Protein AF-A0AAU9Y2J4-F1 (afdb_monomer_lite)

pLDDT: mean 74.23, std 18.29, range [34.59, 94.56]

Structure (mmCIF, N/CA/C/O backbone):
data_AF-A0AAU9Y2J4-F1
#
_entry.id   AF-A0AAU9Y2J4-F1
#
loop_
_atom_site.group_PDB
_atom_site.id
_atom_site.type_symbol
_atom_site.label_atom_id
_atom_site.label_alt_id
_atom_site.label_comp_id
_atom_site.label_asym_id
_atom_site.label_entity_id
_atom_site.label_seq_id
_atom_site.pdbx_PDB_ins_code
_atom_site.Cartn_x
_atom_site.Cartn_y
_atom_site.Cartn_z
_atom_site.occupancy
_atom_site.B_iso_or_equiv
_atom_site.auth_seq_id
_atom_site.auth_comp_id
_atom_site.auth_asym_id
_atom_site.auth_atom_id
_atom_site.pdbx_PDB_model_num
ATOM 1 N N . ILE A 1 1 ? -52.813 3.107 -0.212 1.00 56.34 1 ILE A N 1
ATOM 2 C CA . ILE A 1 1 ? -51.794 2.186 -0.785 1.00 56.34 1 ILE A CA 1
ATOM 3 C C . ILE A 1 1 ? -51.868 2.108 -2.322 1.00 56.34 1 ILE A C 1
ATOM 5 O O . ILE A 1 1 ? -50.817 2.088 -2.946 1.00 56.34 1 ILE A O 1
ATOM 9 N N . LEU A 1 2 ? -53.047 2.190 -2.967 1.00 51.72 2 LEU A N 1
ATOM 10 C CA . LEU A 1 2 ? -53.152 2.151 -4.444 1.00 51.72 2 LEU A CA 1
ATOM 11 C C . LEU A 1 2 ? -52.571 3.362 -5.215 1.00 51.72 2 LEU A C 1
ATOM 13 O O . LEU A 1 2 ? -52.210 3.214 -6.377 1.00 51.72 2 LEU A O 1
ATOM 17 N N . PHE A 1 3 ? -52.444 4.545 -4.605 1.00 46.66 3 PHE A N 1
ATOM 18 C CA . PHE A 1 3 ? -51.977 5.749 -5.318 1.00 46.66 3 PHE A CA 1
ATOM 19 C C . PHE A 1 3 ? -50.454 5.810 -5.543 1.00 46.66 3 PHE A C 1
ATOM 21 O O . PHE A 1 3 ? -49.998 6.422 -6.505 1.00 46.66 3 PHE A O 1
ATOM 28 N N . ILE A 1 4 ? -49.655 5.144 -4.703 1.00 52.12 4 ILE A N 1
ATOM 29 C CA . ILE A 1 4 ? -48.182 5.233 -4.754 1.00 52.12 4 ILE A CA 1
ATOM 30 C C . ILE A 1 4 ? -47.614 4.377 -5.900 1.00 52.12 4 ILE A C 1
ATOM 32 O O . ILE A 1 4 ? -46.678 4.788 -6.585 1.00 52.12 4 ILE A O 1
ATOM 36 N N . LEU A 1 5 ? -48.236 3.227 -6.186 1.00 53.03 5 LEU A N 1
ATOM 37 C CA . LEU A 1 5 ? -47.849 2.357 -7.304 1.00 53.03 5 LEU A CA 1
ATOM 38 C C . LEU A 1 5 ? -48.065 3.014 -8.679 1.00 53.03 5 LEU A C 1
ATOM 40 O O . LEU A 1 5 ? -47.290 2.768 -9.604 1.00 53.03 5 LEU A O 1
ATOM 44 N N . GLY A 1 6 ? -49.073 3.883 -8.815 1.00 60.16 6 GLY A N 1
ATOM 45 C CA . GLY A 1 6 ? -49.344 4.606 -10.062 1.00 60.16 6 GLY A CA 1
ATOM 46 C C . GLY A 1 6 ? -48.245 5.609 -10.422 1.00 60.16 6 GLY A C 1
ATOM 47 O O . GLY A 1 6 ? -47.813 5.668 -11.574 1.00 60.16 6 GLY A O 1
ATOM 48 N N . ALA A 1 7 ? -47.735 6.345 -9.430 1.00 60.62 7 ALA A N 1
ATOM 49 C CA . ALA A 1 7 ? -46.689 7.349 -9.630 1.00 60.62 7 ALA A CA 1
ATOM 50 C C . ALA A 1 7 ? -45.346 6.722 -10.043 1.00 60.62 7 ALA A C 1
ATOM 52 O O . ALA A 1 7 ? -44.677 7.222 -10.948 1.00 60.62 7 ALA A O 1
ATOM 53 N N . ILE A 1 8 ? -44.990 5.582 -9.441 1.00 64.38 8 ILE A N 1
ATOM 54 C CA . ILE A 1 8 ? -43.766 4.839 -9.774 1.00 64.38 8 ILE A CA 1
ATOM 55 C C . ILE A 1 8 ? -43.856 4.275 -11.196 1.00 64.38 8 ILE A C 1
ATOM 57 O O . ILE A 1 8 ? -42.925 4.427 -11.988 1.00 64.38 8 ILE A O 1
ATOM 61 N N . ARG A 1 9 ? -45.007 3.698 -11.565 1.00 67.69 9 ARG A N 1
ATOM 62 C CA . ARG A 1 9 ? -45.232 3.179 -12.920 1.00 67.69 9 ARG A CA 1
ATOM 63 C C . ARG A 1 9 ? -45.161 4.286 -13.976 1.00 67.69 9 ARG A C 1
ATOM 65 O O . ARG A 1 9 ? -44.554 4.085 -15.025 1.00 67.69 9 ARG A O 1
ATOM 72 N N . HIS A 1 10 ? -45.722 5.461 -13.692 1.00 66.81 10 HIS A N 1
ATOM 73 C CA . HIS A 1 10 ? -45.654 6.606 -14.600 1.00 66.81 10 HIS A CA 1
ATOM 74 C C . HIS A 1 10 ? -44.219 7.141 -14.759 1.00 66.81 10 HIS A C 1
ATOM 76 O O . HIS A 1 10 ? -43.806 7.489 -15.864 1.00 66.81 10 HIS A O 1
ATOM 82 N N . HIS A 1 11 ? -43.428 7.157 -13.682 1.00 68.94 11 HIS A N 1
ATOM 83 C CA . HIS A 1 11 ? -42.031 7.590 -13.729 1.00 68.94 11 HIS A CA 1
ATOM 84 C C . HIS A 1 11 ? -41.149 6.642 -14.560 1.00 68.94 11 HIS A C 1
ATOM 86 O O . HIS A 1 11 ? -40.388 7.100 -15.411 1.00 68.94 11 HIS A O 1
ATOM 92 N N . ILE A 1 12 ? -41.311 5.325 -14.387 1.00 67.69 12 ILE A N 1
ATOM 93 C CA . ILE A 1 12 ? -40.550 4.310 -15.135 1.00 67.69 12 ILE A CA 1
ATOM 94 C C . ILE A 1 12 ? -40.881 4.360 -16.633 1.00 67.69 12 ILE A C 1
ATOM 96 O O . ILE A 1 12 ? -39.977 4.323 -17.468 1.00 67.69 12 ILE A O 1
ATOM 100 N N . LEU A 1 13 ? -42.163 4.498 -16.989 1.00 68.75 13 LEU A N 1
ATOM 101 C CA . LEU A 1 13 ? -42.580 4.589 -18.392 1.00 68.75 13 LEU A CA 1
ATOM 102 C C . LEU A 1 13 ? -42.081 5.875 -19.063 1.00 68.75 13 LEU A C 1
ATOM 104 O O . LEU A 1 13 ? -41.648 5.838 -20.215 1.00 68.75 13 LEU A O 1
ATOM 108 N N . ARG A 1 14 ? -42.078 7.002 -18.339 1.00 67.31 14 ARG A N 1
ATOM 109 C CA . ARG A 1 14 ? -41.535 8.270 -18.841 1.00 67.31 14 ARG A CA 1
ATOM 110 C C . ARG A 1 14 ? -40.027 8.180 -19.086 1.00 67.31 14 ARG A C 1
ATOM 112 O O . ARG A 1 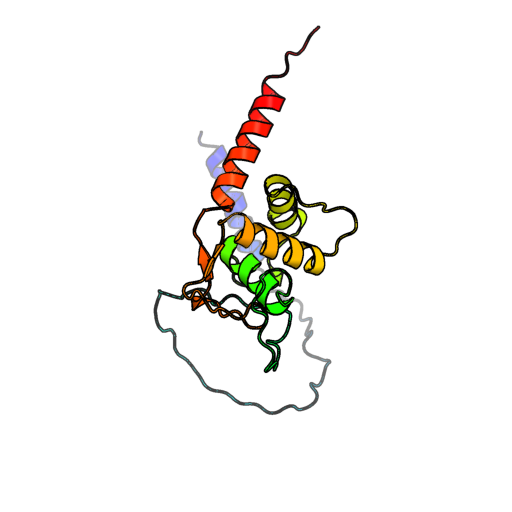14 ? -39.574 8.567 -20.156 1.00 67.31 14 ARG A O 1
ATOM 119 N N . TRP A 1 15 ? -39.277 7.588 -18.157 1.00 66.56 15 TRP A N 1
ATOM 120 C CA . TRP A 1 15 ? -37.830 7.401 -18.290 1.00 66.56 15 TRP A CA 1
ATOM 121 C C . TRP A 1 15 ? -37.452 6.467 -19.451 1.00 66.56 15 TRP A C 1
ATOM 123 O O . TRP A 1 15 ? -36.525 6.753 -20.211 1.00 66.56 15 TRP A O 1
ATOM 133 N N . ALA A 1 16 ? -38.200 5.375 -19.640 1.00 60.38 16 ALA A N 1
ATOM 134 C CA . ALA A 1 16 ? -37.979 4.450 -20.750 1.00 60.38 16 ALA A CA 1
ATOM 135 C C . ALA A 1 16 ? -38.270 5.093 -22.121 1.00 60.38 16 ALA A C 1
ATOM 137 O O . ALA A 1 16 ? -37.541 4.849 -23.081 1.00 60.38 16 ALA A O 1
ATOM 138 N N . SER A 1 17 ? -39.296 5.947 -22.212 1.00 61.81 17 SER A N 1
ATOM 139 C CA . SER A 1 17 ? -39.612 6.699 -23.436 1.00 61.81 17 SER A CA 1
ATOM 140 C C . SER A 1 17 ? -38.545 7.755 -23.757 1.00 61.81 17 SER A C 1
ATOM 142 O O . SER A 1 17 ? -38.152 7.921 -24.909 1.00 61.81 17 SER A O 1
ATOM 144 N N . GLU A 1 18 ? -38.004 8.417 -22.733 1.00 58.94 18 GLU A N 1
ATOM 145 C CA . GLU A 1 18 ? -36.983 9.460 -22.878 1.00 58.94 18 GLU A CA 1
ATOM 146 C C . GLU A 1 18 ? -35.625 8.895 -23.325 1.00 58.94 18 GLU A C 1
ATOM 148 O O . GLU A 1 18 ? -34.948 9.501 -24.153 1.00 58.94 18 GLU A O 1
ATOM 153 N N . ARG A 1 19 ? -35.268 7.681 -22.876 1.00 59.41 19 ARG A N 1
ATOM 154 C CA . ARG A 1 19 ? -34.082 6.955 -23.367 1.00 59.41 19 ARG A CA 1
ATOM 155 C C . ARG A 1 19 ? -34.236 6.368 -24.767 1.00 59.41 19 ARG A C 1
ATOM 157 O O . ARG A 1 19 ? -33.245 6.267 -25.481 1.00 59.41 19 ARG A O 1
ATOM 164 N N . ASN A 1 20 ? -35.451 5.990 -25.160 1.00 55.41 20 ASN A N 1
ATOM 165 C CA . ASN A 1 20 ? -35.728 5.442 -26.490 1.00 55.41 20 ASN A CA 1
ATOM 166 C C . ASN A 1 20 ? -36.125 6.512 -27.514 1.00 55.41 20 ASN A C 1
ATOM 168 O O . ASN A 1 20 ? -36.465 6.178 -28.654 1.00 55.41 20 ASN A O 1
ATOM 172 N N . ARG A 1 21 ? -36.053 7.800 -27.150 1.00 48.84 21 ARG A N 1
ATOM 173 C CA . ARG A 1 21 ? -36.219 8.898 -28.096 1.00 48.84 21 ARG A CA 1
ATOM 174 C C . ARG A 1 21 ? -35.029 8.900 -29.052 1.00 48.84 21 ARG A C 1
ATOM 176 O O . ARG A 1 21 ? -33.996 9.505 -28.779 1.00 48.84 21 ARG A O 1
ATOM 183 N N . LYS A 1 22 ? -35.191 8.217 -30.189 1.00 51.94 22 LYS A N 1
ATOM 184 C CA . LYS A 1 22 ? -34.332 8.387 -31.363 1.00 51.94 22 LYS A CA 1
ATOM 185 C C . LYS A 1 22 ? -34.193 9.886 -31.612 1.00 51.94 22 LYS A C 1
ATOM 187 O O . LYS A 1 22 ? -35.196 10.581 -31.783 1.00 51.94 22 LYS A O 1
ATOM 192 N N . ILE A 1 23 ? -32.960 10.378 -31.576 1.00 48.59 23 ILE A N 1
ATOM 193 C CA . ILE A 1 23 ? -32.616 11.744 -31.958 1.00 48.59 23 ILE A CA 1
ATOM 194 C C . ILE A 1 23 ? -32.875 11.819 -33.466 1.00 48.59 23 ILE A C 1
ATOM 196 O O . ILE A 1 23 ? -32.042 11.458 -34.284 1.00 48.59 23 ILE A O 1
ATOM 200 N N . SER A 1 24 ? -34.107 12.189 -33.811 1.00 46.69 24 SER A N 1
ATOM 201 C CA . SER A 1 24 ? -34.575 12.515 -35.159 1.00 46.69 24 SER A CA 1
ATOM 202 C C . SER A 1 24 ? -34.199 13.958 -35.510 1.00 46.69 24 SER A C 1
ATOM 204 O O . SER A 1 24 ? -34.995 14.697 -36.083 1.00 46.69 24 SER A O 1
ATOM 206 N N . ASP A 1 25 ? -33.003 14.376 -35.120 1.00 49.25 25 ASP A N 1
ATOM 207 C CA . ASP A 1 25 ? -32.414 15.602 -35.620 1.00 49.25 25 ASP A CA 1
ATOM 208 C C . ASP A 1 25 ? -31.040 15.219 -36.142 1.00 49.25 25 ASP A C 1
ATOM 210 O O . ASP A 1 25 ? -30.198 14.728 -35.389 1.00 49.25 25 ASP A O 1
ATOM 214 N N . GLY A 1 26 ? -30.892 15.289 -37.461 1.00 49.16 26 GLY A N 1
ATOM 215 C CA . GLY A 1 26 ? -29.775 14.753 -38.228 1.00 49.16 26 GLY A CA 1
ATOM 216 C C . GLY A 1 26 ? -28.487 15.539 -38.015 1.00 49.16 26 GLY A C 1
ATOM 217 O O . GLY A 1 26 ? -27.927 16.071 -38.969 1.00 49.16 26 GLY A O 1
ATOM 218 N N . TYR A 1 27 ? -28.007 15.602 -36.776 1.00 35.72 27 TYR A N 1
ATOM 219 C CA . TYR A 1 27 ? -26.696 16.136 -36.449 1.00 35.72 27 TYR A CA 1
ATOM 220 C C . TYR A 1 27 ? -25.658 15.019 -36.560 1.00 35.72 27 TYR A C 1
ATOM 222 O O . TYR A 1 27 ? -25.312 14.327 -35.603 1.00 35.72 27 TYR A O 1
ATOM 230 N N . ASP A 1 28 ? -25.205 14.839 -37.795 1.00 47.12 28 ASP A N 1
ATOM 231 C CA . ASP A 1 28 ? -24.054 14.036 -38.178 1.00 47.12 28 ASP A CA 1
ATOM 232 C C . ASP A 1 28 ? -22.776 14.657 -37.582 1.00 47.12 28 ASP A C 1
ATOM 234 O O . ASP A 1 28 ? -22.179 15.577 -38.142 1.00 47.12 28 ASP A O 1
ATOM 238 N N . PHE A 1 29 ? -22.379 14.192 -36.396 1.00 41.06 29 PHE A N 1
ATOM 239 C CA . PHE A 1 29 ? -21.106 14.564 -35.768 1.00 41.06 29 PHE A CA 1
ATOM 240 C C . PHE A 1 29 ? -19.940 13.663 -36.225 1.00 41.06 29 PHE A C 1
ATOM 242 O O . PHE A 1 29 ? -18.862 13.714 -35.633 1.00 41.06 29 PHE A O 1
ATOM 249 N N . GLU A 1 30 ? -20.103 12.875 -37.298 1.00 41.78 30 GLU A N 1
ATOM 250 C CA . GLU A 1 30 ? -19.044 12.043 -37.891 1.00 41.78 30 GLU A CA 1
ATOM 251 C C . GLU A 1 30 ? -18.315 12.721 -39.067 1.00 41.78 30 GLU A C 1
ATOM 253 O O . GLU A 1 30 ? -17.907 12.088 -40.040 1.00 41.78 30 GLU A O 1
ATOM 258 N N . LYS A 1 31 ? -18.051 14.028 -38.981 1.00 50.00 31 LYS A N 1
ATOM 259 C CA . LYS A 1 31 ? -17.126 14.699 -39.911 1.00 50.00 31 LYS A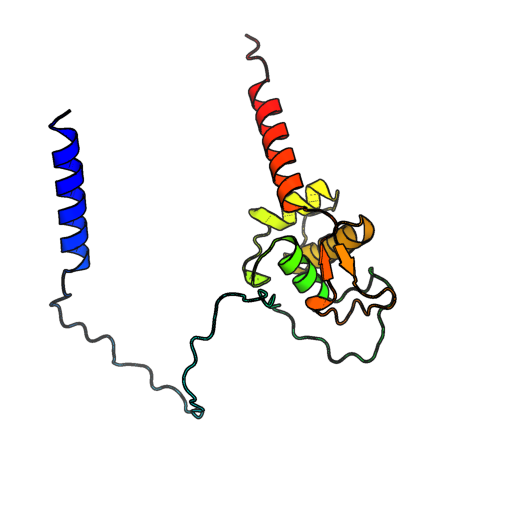 CA 1
ATOM 260 C C . LYS A 1 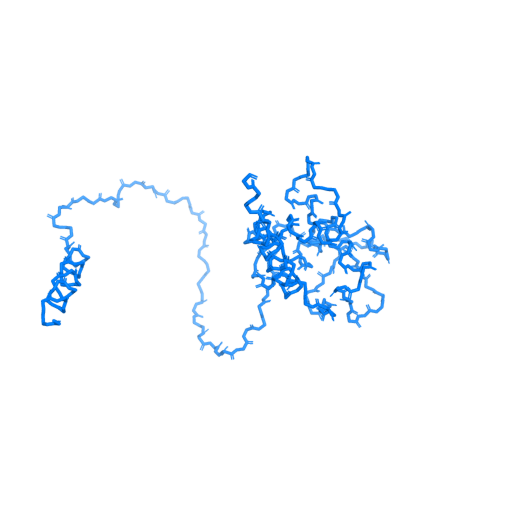31 ? -16.270 15.744 -39.216 1.00 50.00 31 LYS A C 1
ATOM 262 O O . LYS A 1 31 ? -16.488 16.937 -39.364 1.00 50.00 31 LYS A O 1
ATOM 267 N N . THR A 1 32 ? -15.252 15.291 -38.488 1.00 47.88 32 THR A N 1
ATOM 268 C CA . THR A 1 32 ? -13.854 15.754 -38.636 1.00 47.88 32 THR A CA 1
ATOM 269 C C . THR A 1 32 ? -12.980 15.185 -37.524 1.00 47.88 32 THR A C 1
ATOM 271 O O . THR A 1 32 ? -12.955 15.695 -36.409 1.00 47.88 32 THR A O 1
ATOM 274 N N . ARG A 1 33 ? -12.199 14.157 -37.865 1.00 41.16 33 ARG A N 1
ATOM 275 C CA . ARG A 1 33 ? -10.765 14.040 -37.548 1.00 41.16 33 ARG A CA 1
ATOM 276 C C . ARG A 1 33 ? -10.251 12.752 -38.180 1.00 41.16 33 ARG A C 1
ATOM 278 O O . ARG A 1 33 ? -10.401 11.663 -37.644 1.00 41.16 33 ARG A O 1
ATOM 285 N N . THR A 1 34 ? -9.654 12.906 -39.355 1.00 46.31 34 THR A N 1
ATOM 286 C CA . THR A 1 34 ? -8.713 11.953 -39.948 1.00 46.31 34 THR A CA 1
ATOM 287 C C . THR A 1 34 ? -7.748 11.423 -38.880 1.00 46.31 34 THR A C 1
ATOM 289 O O . THR A 1 34 ? -6.989 12.224 -38.326 1.00 46.31 34 THR A O 1
ATOM 292 N N . PRO A 1 35 ? -7.729 10.114 -38.580 1.00 41.81 35 PRO A N 1
ATOM 293 C CA . PRO A 1 35 ? -6.683 9.537 -37.755 1.00 41.81 35 PRO A CA 1
ATOM 294 C C . PRO A 1 35 ? -5.395 9.419 -38.579 1.00 41.81 35 PRO A C 1
ATOM 296 O O . PRO A 1 35 ? -5.394 8.904 -39.700 1.00 41.81 35 PRO A O 1
ATOM 299 N N . ALA A 1 36 ? -4.281 9.888 -38.017 1.00 45.09 36 ALA A N 1
ATOM 300 C CA . ALA A 1 36 ? -2.960 9.540 -38.517 1.00 45.09 36 ALA A CA 1
ATOM 301 C C . ALA A 1 36 ? -2.780 8.014 -38.428 1.00 45.09 36 ALA A C 1
ATOM 303 O O . ALA A 1 36 ? -3.066 7.396 -37.403 1.00 45.09 36 ALA A O 1
ATOM 304 N N . LYS A 1 37 ? -2.325 7.415 -39.532 1.00 51.78 37 LYS A N 1
ATOM 305 C CA . LYS A 1 37 ? -2.031 5.985 -39.680 1.00 51.78 37 LYS A CA 1
ATOM 306 C C . LYS A 1 37 ? -1.161 5.467 -38.524 1.00 51.78 37 LYS A C 1
ATOM 308 O O . LYS A 1 37 ? 0.000 5.850 -38.419 1.00 51.78 37 LYS A O 1
ATOM 313 N N . ARG A 1 38 ? -1.652 4.482 -37.768 1.00 43.22 38 ARG A N 1
ATOM 314 C CA . ARG A 1 38 ? -0.798 3.428 -37.201 1.00 43.22 38 ARG A CA 1
ATOM 315 C C . ARG A 1 38 ? -1.526 2.091 -37.301 1.00 43.22 38 ARG A C 1
ATOM 317 O O . ARG A 1 38 ? -2.733 2.018 -37.097 1.00 43.22 38 ARG A O 1
ATOM 324 N N . ALA A 1 39 ? -0.791 1.092 -37.770 1.00 38.31 39 ALA A N 1
ATOM 325 C CA . ALA A 1 39 ? -1.301 -0.162 -38.297 1.00 38.31 39 ALA A CA 1
ATOM 326 C C . ALA A 1 39 ? -2.139 -0.973 -37.296 1.00 38.31 39 ALA A C 1
ATOM 328 O O . ALA A 1 39 ? -1.866 -1.000 -36.098 1.00 38.31 39 ALA A O 1
ATOM 329 N N . LYS A 1 40 ? -3.134 -1.665 -37.859 1.00 44.66 40 LYS A N 1
ATOM 330 C CA . LYS A 1 40 ? -3.908 -2.740 -37.240 1.00 44.66 40 LYS A CA 1
ATOM 331 C C . LYS A 1 40 ? -2.999 -3.925 -36.904 1.00 44.66 40 LYS A C 1
ATOM 333 O O . LYS A 1 40 ? -2.272 -4.391 -37.776 1.00 44.66 40 LYS A O 1
ATOM 338 N N . ALA A 1 41 ? -3.187 -4.496 -35.722 1.00 34.59 41 ALA A N 1
ATOM 339 C CA . ALA A 1 41 ? -3.209 -5.943 -35.560 1.00 34.59 41 ALA A CA 1
ATOM 340 C C . ALA A 1 41 ? -4.525 -6.286 -34.851 1.00 34.59 41 ALA A C 1
ATOM 342 O O . ALA A 1 41 ? -4.869 -5.689 -33.834 1.00 34.59 41 ALA A O 1
ATOM 343 N N . SER A 1 42 ? -5.299 -7.166 -35.473 1.00 46.06 42 SER A N 1
ATOM 344 C CA . SER A 1 42 ? -6.570 -7.694 -34.990 1.00 46.06 42 SER A CA 1
ATOM 345 C C . SER A 1 42 ? -6.365 -9.175 -34.712 1.00 46.06 42 SER A C 1
ATOM 347 O O . SER A 1 42 ? -5.787 -9.864 -35.546 1.00 46.06 42 SER A O 1
ATOM 349 N N . SER A 1 43 ? -6.846 -9.638 -33.564 1.00 37.38 43 SER A N 1
ATOM 350 C CA . SER A 1 43 ? -7.333 -11.001 -33.330 1.00 37.38 43 SER A CA 1
ATOM 351 C C . SER A 1 43 ? -8.117 -10.924 -32.017 1.00 37.38 43 SER A C 1
ATOM 353 O O . SER A 1 43 ? -7.557 -10.524 -31.005 1.00 37.38 43 SER A O 1
ATOM 355 N N . SER A 1 44 ? -9.448 -10.864 -32.066 1.00 46.66 44 SER A N 1
ATOM 356 C CA . SER A 1 44 ? -10.375 -12.004 -32.141 1.00 46.66 44 SER A CA 1
ATOM 357 C C . SER A 1 44 ? -10.392 -12.805 -30.843 1.00 46.66 44 SER A C 1
ATOM 359 O O . SER A 1 44 ? -9.406 -13.457 -30.536 1.00 46.66 44 SER A O 1
ATOM 361 N N . SER A 1 45 ? -11.534 -12.676 -30.153 1.00 51.06 45 SER A N 1
ATOM 362 C CA . SER A 1 45 ? -12.222 -13.642 -29.280 1.00 51.06 45 SER A CA 1
ATOM 363 C C . SER A 1 45 ? -11.369 -14.580 -28.427 1.00 51.06 45 SER A C 1
ATOM 365 O O . SER A 1 45 ? -10.673 -15.418 -28.974 1.00 51.06 45 SER A O 1
ATOM 367 N N . ASP A 1 46 ? -11.556 -14.529 -27.107 1.00 38.50 46 ASP A N 1
ATOM 368 C CA . ASP A 1 46 ? -12.283 -15.606 -26.427 1.00 38.50 46 ASP A CA 1
ATOM 369 C C . ASP A 1 46 ? -12.794 -15.137 -25.056 1.00 38.50 46 ASP A C 1
ATOM 371 O O . ASP A 1 46 ? -12.091 -14.521 -24.255 1.00 38.50 46 ASP A O 1
ATOM 375 N N . LEU A 1 47 ? -14.091 -15.364 -24.850 1.00 52.62 47 LEU A N 1
ATOM 376 C CA . LEU A 1 47 ? -14.757 -15.324 -23.557 1.00 52.62 47 LEU A CA 1
ATOM 377 C C . LEU A 1 47 ? -14.412 -16.642 -22.864 1.00 52.62 47 LEU A C 1
ATOM 379 O O . LEU A 1 47 ? -15.120 -17.626 -23.044 1.00 52.62 47 LEU A O 1
ATOM 383 N N . GLU A 1 48 ? -13.337 -16.648 -22.086 1.00 42.56 48 GLU A N 1
ATOM 384 C CA . GLU A 1 48 ? -12.981 -17.765 -21.212 1.00 42.56 48 GLU A CA 1
ATOM 385 C C . GLU A 1 48 ? -13.048 -17.282 -19.758 1.00 42.56 48 GLU A C 1
ATOM 387 O O . GLU A 1 48 ? -12.236 -16.491 -19.281 1.00 42.56 48 GLU A O 1
ATOM 392 N N . ASP A 1 49 ? -14.137 -17.714 -19.134 1.00 36.78 49 ASP A N 1
ATOM 393 C CA . ASP A 1 49 ? -14.220 -18.292 -17.798 1.00 36.78 49 ASP A CA 1
ATOM 394 C C . ASP A 1 49 ? -13.820 -17.480 -16.546 1.00 36.78 49 ASP A C 1
ATOM 396 O O . ASP A 1 49 ? -12.785 -16.829 -16.396 1.00 36.78 49 ASP A O 1
ATOM 400 N N . MET A 1 50 ? -14.735 -17.554 -15.585 1.00 47.94 50 MET A N 1
ATOM 401 C CA . MET A 1 50 ? -14.759 -16.841 -14.324 1.00 47.94 50 MET A CA 1
ATOM 402 C C . MET A 1 50 ? -13.839 -17.495 -13.290 1.00 47.94 50 MET A C 1
ATOM 404 O O . MET A 1 50 ? -14.280 -18.269 -12.450 1.00 47.94 50 MET A O 1
ATOM 408 N N . SER A 1 51 ? -12.574 -17.082 -13.279 1.00 51.66 51 SER A N 1
ATOM 409 C CA . SER A 1 51 ? -11.748 -16.999 -12.064 1.00 51.66 51 SER A CA 1
ATOM 410 C C . SER A 1 51 ? -10.556 -16.072 -12.317 1.00 51.66 51 SER A C 1
ATOM 412 O O . SER A 1 51 ? -9.398 -16.477 -12.245 1.00 51.66 51 SER A O 1
ATOM 414 N N . GLN A 1 52 ? -10.820 -14.813 -12.672 1.00 44.09 52 GLN A N 1
ATOM 415 C CA . GLN A 1 52 ? -9.746 -13.845 -12.889 1.00 44.09 52 GLN A CA 1
ATOM 416 C C . GLN A 1 52 ? -9.127 -13.456 -11.546 1.00 44.09 52 GLN A C 1
ATOM 418 O O . GLN A 1 52 ? -9.660 -12.627 -10.806 1.00 44.09 52 GLN A O 1
ATOM 423 N N . SER A 1 53 ? -7.968 -14.050 -11.259 1.00 47.25 53 SER A N 1
ATOM 424 C CA . SER A 1 53 ? -6.912 -13.390 -10.502 1.00 47.25 53 SER A CA 1
ATOM 425 C C . SER A 1 53 ? -6.794 -11.961 -11.039 1.00 47.25 53 SER A C 1
ATOM 427 O O . SER A 1 53 ? -6.378 -11.734 -12.173 1.00 47.25 53 SER A O 1
ATOM 429 N N . MET A 1 54 ? -7.287 -10.975 -10.285 1.00 57.75 54 MET A N 1
ATOM 430 C CA . MET A 1 54 ? -7.228 -9.582 -10.725 1.00 57.75 54 MET A CA 1
ATOM 431 C C . MET A 1 54 ? -5.763 -9.194 -10.864 1.00 57.75 54 MET A C 1
ATOM 433 O O . MET A 1 54 ? -5.108 -9.037 -9.843 1.00 57.75 54 MET A O 1
ATOM 437 N N . ILE A 1 55 ? -5.261 -9.019 -12.086 1.00 67.06 55 ILE A N 1
ATOM 438 C CA . ILE A 1 55 ? -3.907 -8.506 -12.297 1.00 67.06 55 ILE A CA 1
ATOM 439 C C . ILE A 1 55 ? -3.918 -7.009 -11.964 1.00 67.06 55 ILE A C 1
ATOM 441 O O . ILE A 1 55 ? -4.611 -6.221 -12.609 1.00 67.06 55 ILE A O 1
ATOM 445 N N . ALA A 1 56 ? -3.188 -6.621 -10.924 1.00 72.12 56 ALA A N 1
ATOM 446 C CA . ALA A 1 56 ? -3.057 -5.257 -10.456 1.00 72.12 56 ALA A CA 1
ATOM 447 C C . ALA A 1 56 ? -2.126 -4.478 -11.393 1.00 72.12 56 ALA A C 1
ATOM 449 O O . ALA A 1 56 ? -0.953 -4.807 -11.554 1.00 72.12 56 ALA A O 1
ATOM 450 N N . VAL A 1 57 ? -2.654 -3.423 -12.012 1.00 78.62 57 VAL A N 1
ATOM 451 C CA . VAL A 1 57 ? -1.912 -2.602 -12.980 1.00 78.62 57 VAL A CA 1
ATOM 452 C C . VAL A 1 57 ? -1.385 -1.327 -12.321 1.00 78.62 57 VAL A C 1
ATOM 454 O O . VAL A 1 57 ? -2.124 -0.595 -11.649 1.00 78.62 57 VAL A O 1
ATOM 457 N N . THR A 1 58 ? -0.108 -1.032 -12.551 1.00 79.44 58 THR A N 1
ATOM 458 C CA . THR A 1 58 ? 0.595 0.162 -12.062 1.00 79.44 58 THR A CA 1
ATOM 459 C C . THR A 1 58 ? 0.690 1.248 -13.136 1.00 79.44 58 THR A C 1
ATOM 461 O O . THR A 1 58 ? 0.578 0.985 -14.332 1.00 79.44 58 THR A O 1
ATOM 464 N N . ASP A 1 59 ? 0.912 2.491 -12.709 1.00 74.75 59 ASP A N 1
ATOM 465 C CA . ASP A 1 59 ? 1.154 3.634 -13.602 1.00 74.75 59 ASP A CA 1
ATOM 466 C C . ASP A 1 59 ? 2.622 3.811 -13.970 1.00 74.75 59 ASP A C 1
ATOM 468 O O . ASP A 1 59 ? 2.952 4.426 -14.984 1.00 74.75 59 ASP A O 1
ATOM 472 N N . THR A 1 60 ? 3.505 3.291 -13.128 1.00 77.12 60 THR A N 1
ATOM 473 C CA . THR A 1 60 ? 4.941 3.257 -13.380 1.00 77.12 60 THR A CA 1
ATOM 474 C C . THR A 1 60 ? 5.273 1.983 -14.145 1.00 77.12 60 THR A C 1
ATOM 476 O O . THR A 1 60 ? 4.697 0.932 -13.864 1.00 77.12 60 THR A O 1
ATOM 479 N N . SER A 1 61 ? 6.175 2.076 -15.122 1.00 77.44 61 SER A N 1
ATOM 480 C CA . SER A 1 61 ? 6.731 0.901 -15.794 1.00 77.44 61 SER A CA 1
ATOM 481 C C . SER A 1 61 ? 7.521 0.053 -14.799 1.00 77.44 61 SER A C 1
ATOM 483 O O . SER A 1 61 ? 8.155 0.601 -13.893 1.00 77.44 61 SER A O 1
ATOM 485 N N . LYS A 1 62 ? 7.510 -1.273 -14.982 1.00 77.69 62 LYS A N 1
ATOM 486 C CA . LYS A 1 62 ? 8.428 -2.160 -14.258 1.00 77.69 62 LYS A CA 1
ATOM 487 C C . LYS A 1 62 ? 9.860 -1.662 -14.523 1.00 77.69 62 LYS A C 1
ATOM 489 O O . LYS A 1 62 ? 10.167 -1.374 -15.684 1.00 77.69 62 LYS A O 1
ATOM 494 N N . PRO A 1 63 ? 10.690 -1.444 -13.488 1.00 74.12 63 PRO A N 1
ATOM 495 C CA . PRO A 1 63 ? 12.076 -1.068 -13.723 1.00 74.12 63 PRO A CA 1
ATOM 496 C C . PRO A 1 63 ? 12.807 -2.205 -14.458 1.00 74.12 63 PRO A C 1
ATOM 498 O O . PRO A 1 63 ? 12.400 -3.357 -14.373 1.00 74.12 63 PRO A O 1
ATOM 501 N N . GLU A 1 64 ? 13.842 -1.862 -15.227 1.00 63.69 64 GLU A N 1
ATOM 502 C CA . GLU A 1 64 ? 14.728 -2.827 -15.905 1.00 63.69 64 GLU A CA 1
ATOM 503 C C . GLU A 1 64 ? 15.980 -3.114 -15.049 1.00 63.69 64 GLU A C 1
ATOM 505 O O . GLU A 1 64 ? 17.084 -3.262 -15.572 1.00 63.69 64 GLU A O 1
ATOM 510 N N . SER A 1 65 ? 15.860 -3.062 -13.719 1.00 58.34 65 SER A N 1
ATOM 511 C CA . SER A 1 65 ? 17.027 -2.906 -12.856 1.00 58.34 65 SER A CA 1
ATOM 512 C C . SER A 1 65 ? 17.591 -4.248 -12.405 1.00 58.34 65 SER A C 1
ATOM 514 O O . SER A 1 65 ? 16.951 -5.020 -11.703 1.00 58.34 65 SER A O 1
ATOM 516 N N . THR A 1 66 ? 18.866 -4.481 -12.711 1.00 55.59 66 THR A N 1
ATOM 517 C CA . THR A 1 66 ? 19.642 -5.612 -12.180 1.00 55.59 66 THR A CA 1
ATOM 518 C C . THR A 1 66 ? 20.092 -5.411 -10.728 1.00 55.59 66 THR A C 1
ATOM 520 O O . THR A 1 66 ? 20.770 -6.273 -10.175 1.00 55.59 66 THR A O 1
ATOM 523 N N . GLU A 1 67 ? 19.778 -4.269 -10.109 1.00 59.19 67 GLU A N 1
ATOM 524 C CA . GLU A 1 67 ? 20.122 -3.986 -8.716 1.00 59.19 67 GLU A CA 1
ATOM 525 C C . GLU A 1 67 ? 19.081 -4.579 -7.763 1.00 59.19 67 GLU A C 1
ATOM 527 O O . GLU A 1 67 ? 17.900 -4.215 -7.805 1.00 59.19 67 GLU A O 1
ATOM 532 N N . THR A 1 68 ? 19.524 -5.440 -6.852 1.00 61.25 68 THR A N 1
ATOM 533 C CA . THR A 1 68 ? 18.679 -5.969 -5.783 1.00 61.25 68 THR A CA 1
ATOM 534 C C . THR A 1 68 ? 18.473 -4.899 -4.711 1.00 61.25 68 THR A C 1
ATOM 536 O O . THR A 1 68 ? 19.425 -4.316 -4.193 1.00 61.25 68 THR A O 1
ATOM 539 N N . ALA A 1 69 ? 17.214 -4.569 -4.419 1.00 61.91 69 ALA A N 1
ATOM 540 C CA . ALA A 1 69 ? 16.855 -3.878 -3.188 1.00 61.91 69 ALA A CA 1
ATOM 541 C C . ALA A 1 69 ? 16.414 -4.928 -2.174 1.00 61.91 69 ALA A C 1
ATOM 543 O O . ALA A 1 69 ? 15.279 -5.409 -2.227 1.00 61.91 69 ALA A O 1
ATOM 544 N N . ASP A 1 70 ? 17.326 -5.268 -1.267 1.00 66.38 70 ASP A N 1
ATOM 545 C CA . ASP A 1 70 ? 17.087 -6.264 -0.218 1.00 66.38 70 ASP A CA 1
ATOM 546 C C . ASP A 1 70 ? 16.291 -5.667 0.958 1.00 66.38 70 ASP A C 1
ATOM 548 O O . ASP A 1 70 ? 15.752 -6.376 1.808 1.00 66.38 70 ASP A O 1
ATOM 552 N N . THR A 1 71 ? 16.189 -4.338 1.011 1.00 81.25 71 THR A N 1
ATOM 553 C CA . THR A 1 71 ? 15.506 -3.580 2.057 1.00 81.25 71 THR A CA 1
ATOM 554 C C . THR A 1 71 ? 14.164 -3.051 1.560 1.00 81.25 71 THR A C 1
ATOM 556 O O . THR A 1 71 ? 14.027 -2.493 0.472 1.00 81.25 71 THR A O 1
ATOM 559 N N . VAL A 1 72 ? 13.148 -3.157 2.417 1.00 85.44 72 VAL A N 1
ATOM 560 C CA . VAL A 1 72 ? 11.809 -2.603 2.154 1.00 85.44 72 VAL A CA 1
ATOM 561 C C . VAL A 1 72 ? 11.821 -1.079 1.977 1.00 85.44 72 VAL A C 1
ATOM 563 O O . VAL A 1 72 ? 10.939 -0.522 1.332 1.00 85.44 72 VAL A O 1
ATOM 566 N N . GLU A 1 73 ? 12.812 -0.395 2.551 1.00 88.88 73 GLU A N 1
ATOM 567 C CA . GLU A 1 73 ? 12.960 1.064 2.487 1.00 88.88 73 GLU A CA 1
ATOM 568 C C . GLU A 1 73 ? 13.280 1.553 1.068 1.00 88.88 73 GLU A C 1
ATOM 570 O O . GLU A 1 73 ? 12.867 2.651 0.698 1.00 88.88 73 GLU A O 1
ATOM 575 N N . ASP A 1 74 ? 13.910 0.701 0.255 1.00 87.62 74 ASP A N 1
ATOM 576 C CA . ASP A 1 74 ? 14.293 0.983 -1.131 1.00 87.62 74 ASP A CA 1
ATOM 577 C C . ASP A 1 74 ? 13.244 0.489 -2.149 1.00 87.62 74 ASP A C 1
ATOM 579 O O . ASP A 1 74 ? 13.540 0.277 -3.331 1.00 87.62 74 ASP A O 1
ATOM 583 N N . ILE A 1 75 ? 11.993 0.303 -1.706 1.00 90.19 75 ILE A N 1
ATOM 584 C CA . ILE A 1 75 ? 10.881 -0.104 -2.569 1.00 90.19 75 ILE A CA 1
ATOM 585 C C . ILE A 1 75 ? 10.687 0.886 -3.725 1.00 90.19 75 ILE A C 1
ATOM 587 O O . ILE A 1 75 ? 10.610 2.104 -3.544 1.00 90.19 75 ILE A O 1
ATOM 591 N N . SER A 1 76 ? 10.564 0.362 -4.946 1.00 90.94 76 SER A N 1
ATOM 592 C CA . SER A 1 76 ? 10.316 1.214 -6.109 1.00 90.94 76 SER A CA 1
ATOM 593 C C . SER A 1 76 ? 8.886 1.761 -6.106 1.00 90.94 76 SER A C 1
ATOM 595 O O . SER A 1 76 ? 7.956 1.165 -5.556 1.00 90.94 76 SER A O 1
ATOM 597 N N . ASN A 1 77 ? 8.671 2.873 -6.813 1.00 91.62 77 ASN A N 1
ATOM 598 C CA . ASN A 1 77 ? 7.326 3.402 -7.054 1.00 91.62 77 ASN A CA 1
ATOM 599 C C . ASN A 1 77 ? 6.402 2.372 -7.721 1.00 91.62 77 ASN A C 1
ATOM 601 O O . ASN A 1 77 ? 5.212 2.343 -7.420 1.00 91.62 77 ASN A O 1
ATOM 605 N N . TYR A 1 78 ? 6.943 1.541 -8.615 1.00 91.19 78 TYR A N 1
ATOM 606 C CA . TYR A 1 78 ? 6.212 0.454 -9.263 1.00 91.19 78 TYR A CA 1
ATOM 607 C C . TYR A 1 78 ? 5.688 -0.544 -8.222 1.00 91.19 78 TYR A C 1
ATOM 609 O O . TYR A 1 78 ? 4.478 -0.729 -8.083 1.00 91.19 78 TYR A O 1
ATOM 617 N N . SER A 1 79 ? 6.591 -1.097 -7.416 1.00 91.31 79 SER A N 1
ATOM 618 C CA . SER A 1 79 ? 6.267 -2.069 -6.375 1.00 91.31 79 SER A CA 1
ATOM 619 C C . SER A 1 79 ? 5.323 -1.500 -5.315 1.00 91.31 79 SER A C 1
ATOM 621 O O . SER A 1 79 ? 4.355 -2.149 -4.926 1.00 91.31 79 SER A O 1
ATOM 623 N N . ALA A 1 80 ? 5.543 -0.258 -4.878 1.00 93.38 80 ALA A N 1
ATOM 624 C CA . ALA A 1 80 ? 4.681 0.400 -3.900 1.00 93.38 80 ALA A CA 1
ATOM 625 C C . ALA A 1 80 ? 3.241 0.571 -4.408 1.00 93.38 80 ALA A C 1
ATOM 627 O O . ALA A 1 80 ? 2.279 0.384 -3.656 1.00 93.38 80 ALA A O 1
ATOM 628 N N . GLN A 1 81 ? 3.079 0.905 -5.691 1.00 94.00 81 GLN A N 1
ATOM 629 C CA . GLN A 1 81 ? 1.764 0.987 -6.321 1.00 94.00 81 GLN A CA 1
ATOM 630 C C . GLN A 1 81 ? 1.081 -0.374 -6.376 1.00 94.00 81 GLN A C 1
ATOM 632 O O . GLN A 1 81 ? -0.119 -0.449 -6.108 1.00 94.00 81 GLN A O 1
ATOM 637 N N . LEU A 1 82 ? 1.839 -1.428 -6.681 1.00 92.69 82 LEU A N 1
ATOM 638 C CA . LEU A 1 82 ? 1.334 -2.793 -6.736 1.00 92.69 82 LEU A CA 1
ATOM 639 C C . LEU A 1 82 ? 0.855 -3.263 -5.357 1.00 92.69 82 LEU A C 1
ATOM 641 O O . LEU A 1 82 ? -0.297 -3.665 -5.216 1.00 92.69 82 LEU A O 1
ATOM 645 N N . VAL A 1 83 ? 1.683 -3.094 -4.322 1.00 93.00 83 VAL A N 1
ATOM 646 C CA . VAL A 1 83 ? 1.332 -3.393 -2.922 1.00 93.00 83 VAL A CA 1
ATOM 647 C C . VAL A 1 83 ? 0.058 -2.660 -2.507 1.00 93.00 83 VAL A C 1
ATOM 649 O O . VAL A 1 83 ? -0.862 -3.268 -1.957 1.00 93.00 83 VAL A O 1
ATOM 652 N N . CYS A 1 84 ? -0.039 -1.363 -2.812 1.00 93.31 84 CYS A N 1
ATOM 653 C CA . CYS A 1 84 ? -1.242 -0.590 -2.524 1.00 93.31 84 CYS A CA 1
ATOM 654 C C . CYS A 1 84 ? -2.462 -1.098 -3.312 1.00 93.31 84 CYS A C 1
ATOM 656 O O . CYS A 1 84 ? -3.560 -1.172 -2.768 1.00 93.31 84 CYS A O 1
ATOM 658 N N . ALA A 1 85 ? -2.314 -1.441 -4.590 1.00 92.00 85 ALA A N 1
ATOM 659 C CA . ALA A 1 85 ? -3.431 -1.939 -5.388 1.00 92.00 85 ALA A CA 1
ATOM 660 C C . ALA A 1 85 ? -3.971 -3.269 -4.835 1.00 92.00 85 ALA A C 1
ATOM 662 O O . ALA A 1 85 ? -5.182 -3.419 -4.662 1.00 92.00 85 ALA A O 1
ATOM 663 N N . VAL A 1 86 ? -3.066 -4.179 -4.463 1.00 91.50 86 VAL A N 1
ATOM 664 C CA . VAL A 1 86 ? -3.389 -5.492 -3.893 1.00 91.50 86 VAL A CA 1
ATOM 665 C C . VAL A 1 86 ? -4.096 -5.357 -2.544 1.00 91.50 86 VAL A C 1
ATOM 667 O O . VAL A 1 86 ? -5.195 -5.889 -2.383 1.00 91.50 86 VAL A O 1
ATOM 670 N N . ILE A 1 87 ? -3.534 -4.602 -1.592 1.00 91.75 87 ILE A N 1
ATOM 671 C CA . ILE A 1 87 ? -4.105 -4.505 -0.235 1.00 91.75 87 ILE A CA 1
ATOM 672 C C . ILE A 1 87 ? -5.499 -3.863 -0.224 1.00 91.75 87 ILE A C 1
ATOM 674 O O . ILE A 1 87 ? -6.361 -4.254 0.557 1.00 91.75 87 ILE A O 1
ATOM 678 N N . PHE A 1 88 ? -5.751 -2.898 -1.113 1.00 90.25 88 PHE A N 1
ATOM 679 C CA . PHE A 1 88 ? -7.059 -2.252 -1.244 1.00 90.25 88 PHE A CA 1
ATOM 680 C C . PHE A 1 88 ? -7.999 -2.979 -2.211 1.00 90.25 88 PHE A C 1
ATOM 682 O O . PHE A 1 88 ? -9.109 -2.494 -2.440 1.00 90.25 88 PHE A O 1
ATOM 689 N N . ARG A 1 89 ? -7.574 -4.118 -2.774 1.00 89.50 89 ARG A N 1
ATOM 690 C CA . ARG A 1 89 ? -8.341 -4.934 -3.726 1.00 89.50 89 ARG A CA 1
ATOM 691 C C . ARG A 1 89 ? -8.865 -4.115 -4.908 1.00 89.50 89 ARG A C 1
ATOM 693 O O . ARG A 1 89 ? -10.027 -4.230 -5.298 1.00 89.50 89 ARG A O 1
ATOM 700 N N . VAL A 1 90 ? -8.014 -3.252 -5.461 1.00 88.12 90 VAL A N 1
ATOM 701 C CA . VAL A 1 90 ? -8.334 -2.472 -6.661 1.00 88.12 90 VAL A CA 1
ATOM 702 C C . VAL A 1 90 ? -7.553 -2.992 -7.867 1.00 88.12 90 VAL A C 1
ATOM 704 O O . VAL A 1 90 ? -6.377 -3.321 -7.737 1.00 88.12 90 VAL A O 1
ATOM 707 N N . PRO A 1 91 ? -8.163 -3.013 -9.065 1.00 84.75 91 PRO A N 1
ATOM 708 C CA . PRO A 1 91 ? -7.513 -3.573 -10.249 1.00 84.75 91 PRO A CA 1
ATOM 709 C C . PRO A 1 91 ? -6.373 -2.693 -10.772 1.00 84.75 91 PRO A C 1
ATOM 711 O O . PRO A 1 91 ? -5.489 -3.171 -11.469 1.00 84.75 91 PRO A O 1
ATOM 714 N N . THR A 1 92 ? -6.377 -1.392 -10.469 1.00 86.31 92 THR A N 1
ATOM 715 C CA . THR A 1 92 ? -5.324 -0.472 -10.909 1.00 86.31 92 THR A CA 1
ATOM 716 C C . THR A 1 92 ? -5.002 0.547 -9.827 1.00 86.31 92 THR A C 1
ATOM 718 O O . THR A 1 92 ? -5.890 1.010 -9.100 1.00 86.31 92 THR A O 1
ATOM 721 N N . PHE A 1 93 ? -3.741 0.977 -9.756 1.00 89.25 93 PHE A N 1
ATOM 722 C CA . PHE A 1 93 ? -3.333 2.037 -8.832 1.00 89.25 93 PHE A CA 1
ATOM 723 C C . PHE A 1 93 ? -4.066 3.362 -9.104 1.00 89.25 93 PHE A C 1
ATOM 725 O O . PHE A 1 93 ? -4.363 4.126 -8.177 1.00 89.25 93 PHE A O 1
ATOM 732 N N . ARG A 1 94 ? -4.457 3.633 -10.359 1.00 88.50 94 ARG A N 1
ATOM 733 C CA . ARG A 1 94 ? -5.288 4.797 -10.722 1.00 88.50 94 ARG A CA 1
ATOM 734 C C . ARG A 1 94 ? -6.579 4.869 -9.919 1.00 88.50 94 ARG A C 1
ATOM 736 O O . ARG A 1 94 ? -6.939 5.959 -9.473 1.00 88.50 94 ARG A O 1
ATOM 743 N N . ASN A 1 95 ? -7.203 3.724 -9.655 1.00 88.69 95 ASN A N 1
ATOM 744 C CA . ASN A 1 95 ? -8.472 3.637 -8.934 1.00 88.69 95 ASN A CA 1
ATOM 745 C C . ASN A 1 95 ? -8.335 3.921 -7.427 1.00 88.69 95 ASN A C 1
ATOM 747 O O . ASN A 1 95 ? -9.338 4.153 -6.744 1.00 88.69 95 ASN A O 1
ATOM 751 N N . LEU A 1 96 ? -7.108 3.990 -6.895 1.00 89.19 96 LEU A N 1
ATOM 752 C CA . LEU A 1 96 ? -6.878 4.466 -5.536 1.00 89.19 96 LEU A CA 1
ATOM 753 C C . LEU A 1 96 ? -7.112 5.969 -5.426 1.00 89.19 96 LEU A C 1
ATOM 755 O O . LEU A 1 96 ? -6.366 6.801 -5.944 1.00 89.19 96 LEU A O 1
ATOM 759 N N . SER A 1 97 ? -8.137 6.322 -4.662 1.00 89.69 97 SER A N 1
ATOM 760 C CA . SER A 1 97 ? -8.319 7.673 -4.138 1.00 89.69 97 SER A CA 1
ATOM 761 C C . SER A 1 97 ? -7.548 7.874 -2.832 1.00 89.69 97 SER A C 1
ATOM 763 O O . SER A 1 97 ? -7.705 7.090 -1.894 1.00 89.69 97 SER A O 1
ATOM 765 N N . VAL A 1 98 ? -6.800 8.980 -2.741 1.00 88.44 98 VAL A N 1
ATOM 766 C CA . VAL A 1 98 ? -6.100 9.397 -1.513 1.00 88.44 98 VAL A CA 1
ATOM 767 C C . VAL A 1 98 ? -7.085 9.572 -0.360 1.00 88.44 98 VAL A C 1
ATOM 769 O O . VAL A 1 98 ? -6.847 9.076 0.732 1.00 88.44 98 VAL A O 1
ATOM 772 N N . LYS A 1 99 ? -8.224 10.235 -0.596 1.00 88.88 99 LYS A N 1
ATOM 773 C CA . LYS A 1 99 ? -9.204 10.526 0.463 1.00 88.88 99 LYS A CA 1
ATOM 774 C C . LYS A 1 99 ? -9.898 9.270 0.988 1.00 88.88 99 LYS A C 1
ATOM 776 O O . LYS A 1 99 ? -10.198 9.204 2.174 1.00 88.88 99 LYS A O 1
ATOM 781 N N . LYS A 1 100 ? -10.174 8.306 0.103 1.00 87.62 100 LYS A N 1
ATOM 782 C CA . LYS A 1 100 ? -10.944 7.099 0.438 1.00 87.62 100 LYS A CA 1
ATOM 783 C C . LYS A 1 100 ? -10.071 5.970 0.993 1.00 87.62 100 LYS A C 1
ATOM 785 O O . LYS A 1 100 ? -10.541 5.244 1.856 1.00 87.62 100 LYS A O 1
ATOM 790 N N . HIS A 1 101 ? -8.837 5.823 0.510 1.00 90.69 101 HIS A N 1
ATOM 791 C CA . HIS A 1 101 ? -8.000 4.656 0.811 1.00 90.69 101 HIS A CA 1
ATOM 792 C C . HIS A 1 101 ? -6.702 5.058 1.519 1.00 90.69 101 HIS A C 1
ATOM 794 O O . HIS A 1 101 ? -6.506 4.734 2.689 1.00 90.69 101 HIS A O 1
ATOM 800 N N . SER A 1 102 ? -5.838 5.828 0.846 1.00 89.00 102 SER A N 1
ATOM 801 C CA . SER A 1 102 ? -4.472 6.078 1.322 1.00 89.00 102 SER A CA 1
ATOM 802 C C . SER A 1 102 ? -4.411 6.930 2.588 1.00 89.00 102 SER A C 1
ATOM 804 O O . SER A 1 102 ? -3.618 6.635 3.468 1.00 89.00 102 SER A O 1
ATOM 806 N N . ALA A 1 103 ? -5.233 7.975 2.717 1.00 89.44 103 ALA A N 1
ATOM 807 C CA . ALA A 1 103 ? -5.222 8.846 3.893 1.00 89.44 103 ALA A CA 1
ATOM 808 C C . ALA A 1 103 ? -5.787 8.157 5.151 1.00 89.44 103 ALA A C 1
ATOM 810 O O . ALA A 1 103 ? -5.150 8.269 6.201 1.00 89.44 103 ALA A O 1
ATOM 811 N N . PRO A 1 104 ? -6.916 7.417 5.087 1.00 91.00 104 PRO A N 1
ATOM 812 C CA . PRO A 1 104 ? -7.351 6.571 6.198 1.00 91.00 104 PRO A CA 1
ATOM 813 C C . PRO A 1 104 ? -6.299 5.533 6.601 1.00 91.00 104 PRO A C 1
ATOM 815 O O . PRO A 1 104 ? -5.950 5.458 7.776 1.00 91.00 104 PRO A O 1
ATOM 818 N N . ALA A 1 105 ? -5.722 4.811 5.635 1.00 91.75 105 ALA A N 1
ATOM 819 C CA . ALA A 1 105 ? -4.664 3.841 5.912 1.00 91.75 105 ALA A CA 1
ATOM 820 C C . ALA A 1 105 ? -3.429 4.494 6.532 1.00 91.75 105 ALA A C 1
ATOM 822 O O . ALA A 1 105 ? -2.930 4.026 7.545 1.00 91.75 105 ALA A O 1
ATOM 823 N N . ALA A 1 106 ? -2.969 5.621 5.994 1.00 92.00 106 ALA A N 1
ATOM 824 C CA . ALA A 1 106 ? -1.854 6.365 6.559 1.00 92.00 106 ALA A CA 1
ATOM 825 C C . ALA A 1 106 ? -2.131 6.808 8.001 1.00 92.00 106 ALA A C 1
ATOM 827 O O . ALA A 1 106 ? -1.228 6.772 8.830 1.00 92.00 106 ALA A O 1
ATOM 828 N N . LYS A 1 107 ? -3.376 7.167 8.335 1.00 92.06 107 LYS A N 1
ATOM 829 C CA . LYS A 1 107 ? -3.757 7.505 9.708 1.00 92.06 107 LYS A CA 1
ATOM 830 C C . LYS A 1 107 ? -3.659 6.294 10.642 1.00 92.06 107 LYS A C 1
ATOM 832 O O . LYS A 1 107 ? -3.015 6.410 11.683 1.00 92.06 107 LYS A O 1
ATOM 837 N N . LEU A 1 108 ? -4.238 5.155 10.256 1.00 90.06 108 LEU A N 1
ATOM 838 C CA . LEU A 1 108 ? -4.142 3.885 10.994 1.00 90.06 108 LEU A CA 1
ATOM 839 C C . LEU A 1 108 ? -2.670 3.464 11.170 1.00 90.06 108 LEU A C 1
ATOM 841 O O . LEU A 1 108 ? -2.210 3.097 12.252 1.00 90.06 108 LEU A O 1
ATOM 845 N N . LEU A 1 109 ? -1.877 3.632 10.112 1.00 91.00 109 LEU A N 1
ATOM 846 C CA . LEU A 1 109 ? -0.452 3.333 10.086 1.00 91.00 109 LEU A CA 1
ATOM 847 C C . LEU A 1 109 ? 0.418 4.437 10.722 1.00 91.00 109 LEU A C 1
ATOM 849 O O . LEU A 1 109 ? 1.628 4.245 10.815 1.00 91.00 109 LEU A O 1
ATOM 853 N N . LYS A 1 110 ? -0.157 5.531 11.239 1.00 92.81 110 LYS A N 1
ATOM 854 C CA . LYS A 1 110 ? 0.552 6.663 11.875 1.00 92.81 110 LYS A CA 1
ATOM 855 C C . LYS A 1 110 ? 1.613 7.337 10.980 1.00 92.81 110 LYS A C 1
ATOM 857 O O . LYS A 1 110 ? 2.648 7.786 11.465 1.00 92.81 110 LYS A O 1
ATOM 862 N N . ILE A 1 111 ? 1.344 7.434 9.682 1.00 91.81 111 ILE A N 1
ATOM 863 C CA . ILE A 1 111 ? 2.195 8.073 8.669 1.00 91.81 111 ILE A CA 1
ATOM 864 C C . ILE A 1 111 ? 1.783 9.540 8.498 1.00 91.81 111 ILE A C 1
ATOM 866 O O . ILE A 1 111 ? 0.598 9.884 8.513 1.00 91.81 111 ILE A O 1
ATOM 870 N N . LYS A 1 112 ? 2.763 10.428 8.307 1.00 89.50 112 LYS A N 1
ATOM 871 C CA . LYS A 1 112 ? 2.507 11.843 8.002 1.00 89.50 112 LYS A CA 1
ATOM 872 C C . LYS A 1 112 ? 2.006 11.983 6.564 1.00 89.50 112 LYS A C 1
ATOM 874 O O . LYS A 1 112 ? 2.713 11.615 5.646 1.00 89.50 112 LYS A O 1
ATOM 879 N N . THR A 1 113 ? 0.832 12.580 6.372 1.00 87.62 113 THR A N 1
ATOM 880 C CA . THR A 1 113 ? 0.203 12.744 5.044 1.00 87.62 113 THR A CA 1
ATOM 881 C C . THR A 1 113 ? 0.295 14.160 4.470 1.00 87.62 113 THR A C 1
ATOM 883 O O . THR A 1 113 ? 0.004 14.379 3.295 1.00 87.62 113 THR A O 1
ATOM 886 N N . ARG A 1 114 ? 0.652 15.160 5.289 1.00 86.12 114 ARG A N 1
ATOM 887 C CA . ARG A 1 114 ? 0.623 16.572 4.879 1.00 86.12 114 ARG A CA 1
ATOM 888 C C . ARG A 1 114 ? 1.692 16.849 3.820 1.00 86.12 114 ARG A C 1
ATOM 890 O O . ARG A 1 114 ? 2.870 16.640 4.075 1.00 86.12 114 ARG A O 1
ATOM 897 N N . GLY A 1 115 ? 1.266 17.395 2.681 1.00 85.31 115 GLY A N 1
ATOM 898 C CA . GLY A 1 115 ? 2.161 17.822 1.601 1.00 85.31 115 GLY A CA 1
ATOM 899 C C . GLY A 1 115 ? 2.680 16.692 0.712 1.00 85.31 115 GLY A C 1
ATOM 900 O O . GLY A 1 115 ? 3.479 16.966 -0.173 1.00 85.31 115 GLY A O 1
ATOM 901 N N . GLN A 1 116 ? 2.230 15.451 0.919 1.00 84.94 116 GLN A N 1
ATOM 902 C CA . GLN A 1 116 ? 2.637 14.316 0.093 1.00 84.94 116 GLN A CA 1
ATOM 903 C C . GLN A 1 116 ? 1.717 14.146 -1.117 1.00 84.94 116 GLN A C 1
ATOM 905 O O . GLN A 1 116 ? 0.489 14.218 -0.995 1.00 84.94 116 GLN A O 1
ATOM 910 N N . GLY A 1 117 ? 2.313 13.888 -2.284 1.00 88.38 117 GLY A N 1
ATOM 911 C CA . GLY A 1 117 ? 1.576 13.477 -3.472 1.00 88.38 117 GLY A CA 1
ATOM 912 C C . GLY A 1 117 ? 1.003 12.065 -3.325 1.00 88.38 117 GLY A C 1
ATOM 913 O O . GLY A 1 117 ? 1.370 11.309 -2.428 1.00 88.38 117 GLY A O 1
ATOM 914 N N . LYS A 1 118 ? 0.102 11.675 -4.238 1.00 89.44 118 LYS A N 1
ATOM 915 C CA . LYS A 1 118 ? -0.488 10.322 -4.257 1.00 89.44 118 LYS A CA 1
ATOM 916 C C . LYS A 1 118 ? 0.586 9.224 -4.310 1.00 89.44 118 LYS A C 1
ATOM 918 O O . LYS A 1 118 ? 0.442 8.212 -3.632 1.00 89.44 118 LYS A O 1
ATOM 923 N N . TYR A 1 119 ? 1.628 9.434 -5.112 1.00 90.94 119 TYR A N 1
ATOM 924 C CA . TYR A 1 119 ? 2.713 8.472 -5.317 1.00 90.94 119 TYR A CA 1
ATOM 925 C C . TYR A 1 119 ? 3.648 8.402 -4.105 1.00 90.94 119 TYR A C 1
ATOM 927 O O . TYR A 1 119 ? 3.845 7.317 -3.569 1.00 90.94 119 TYR A O 1
ATOM 935 N N . ASP A 1 120 ? 4.108 9.546 -3.591 1.00 91.19 120 ASP A N 1
ATOM 936 C CA . ASP A 1 120 ? 4.955 9.590 -2.387 1.00 91.19 120 ASP A CA 1
ATOM 937 C C . ASP A 1 120 ? 4.249 8.964 -1.182 1.00 91.19 120 ASP A C 1
ATOM 939 O O . ASP A 1 120 ? 4.842 8.228 -0.391 1.00 91.19 120 ASP A O 1
ATOM 943 N N . LEU A 1 121 ? 2.948 9.232 -1.043 1.00 93.12 121 LEU A N 1
ATOM 944 C CA . LEU A 1 121 ? 2.145 8.634 0.011 1.00 93.12 121 LEU A CA 1
ATOM 945 C C . LEU A 1 121 ? 2.043 7.113 -0.161 1.00 93.12 121 LEU A C 1
ATOM 947 O O . LEU A 1 121 ? 2.084 6.395 0.832 1.00 93.12 121 LEU A O 1
ATOM 951 N N . ALA A 1 122 ? 1.927 6.615 -1.394 1.00 93.06 122 ALA A N 1
ATOM 952 C CA . ALA A 1 122 ? 1.857 5.181 -1.659 1.00 93.06 122 ALA A CA 1
ATOM 953 C C . ALA A 1 122 ? 3.151 4.453 -1.283 1.00 93.06 122 ALA A C 1
ATOM 955 O O . ALA A 1 122 ? 3.067 3.389 -0.681 1.00 93.06 122 ALA A O 1
ATOM 956 N N . VAL A 1 123 ? 4.321 5.042 -1.552 1.00 93.75 123 VAL A N 1
ATOM 957 C CA . VAL A 1 123 ? 5.616 4.494 -1.107 1.00 93.75 123 VAL A CA 1
ATOM 958 C C . VAL A 1 123 ? 5.644 4.353 0.410 1.00 93.75 123 VAL A C 1
ATOM 960 O O . VAL A 1 123 ? 5.830 3.257 0.930 1.00 93.75 123 VAL A O 1
ATOM 963 N N . ASN A 1 124 ? 5.349 5.436 1.131 1.00 94.12 124 ASN A N 1
ATOM 964 C CA . ASN A 1 124 ? 5.364 5.414 2.595 1.00 94.12 124 ASN A CA 1
ATOM 965 C C . ASN A 1 124 ? 4.345 4.425 3.179 1.00 94.12 124 ASN A C 1
ATOM 967 O O . ASN A 1 124 ? 4.634 3.728 4.152 1.00 94.12 124 ASN A O 1
ATOM 971 N N . VAL A 1 125 ? 3.149 4.354 2.588 1.00 94.44 125 VAL A N 1
ATOM 972 C CA . VAL A 1 125 ? 2.112 3.397 2.990 1.00 94.44 125 VAL A CA 1
ATOM 973 C C . VAL A 1 125 ? 2.570 1.964 2.734 1.00 94.44 125 VAL A C 1
ATOM 975 O O . VAL A 1 125 ? 2.435 1.142 3.633 1.00 94.44 125 VAL A O 1
ATOM 978 N N . ALA A 1 126 ? 3.142 1.660 1.568 1.00 94.12 126 ALA A N 1
ATOM 979 C CA . ALA A 1 126 ? 3.629 0.323 1.238 1.00 94.12 126 ALA A CA 1
ATOM 980 C C . ALA A 1 126 ? 4.726 -0.144 2.207 1.00 94.12 126 ALA A C 1
ATOM 982 O O . ALA A 1 126 ? 4.619 -1.241 2.753 1.00 94.12 126 ALA A O 1
ATOM 983 N N . ILE A 1 127 ? 5.708 0.714 2.505 1.00 93.81 127 ILE A N 1
ATOM 984 C CA . ILE A 1 127 ? 6.762 0.426 3.490 1.00 93.81 127 ILE A CA 1
ATOM 985 C C . ILE A 1 127 ? 6.142 0.082 4.847 1.00 93.81 127 ILE A C 1
ATOM 987 O O . ILE A 1 127 ? 6.430 -0.962 5.431 1.00 93.81 127 ILE A O 1
ATOM 991 N N . ALA A 1 128 ? 5.235 0.929 5.337 1.00 94.56 128 ALA A N 1
ATOM 992 C CA . ALA A 1 128 ? 4.602 0.725 6.633 1.00 94.56 128 ALA A CA 1
ATOM 993 C C . ALA A 1 128 ? 3.712 -0.528 6.681 1.00 94.56 128 ALA A C 1
ATOM 995 O O . ALA A 1 128 ? 3.612 -1.158 7.734 1.00 94.56 128 ALA A O 1
ATOM 996 N N . LEU A 1 129 ? 3.055 -0.886 5.574 1.00 94.38 129 LEU A N 1
ATOM 997 C CA . LEU A 1 129 ? 2.244 -2.101 5.472 1.00 94.38 129 LEU A CA 1
ATOM 998 C C . LEU A 1 129 ? 3.099 -3.356 5.636 1.00 94.38 129 LEU A C 1
ATOM 1000 O O . LEU A 1 129 ? 2.708 -4.260 6.374 1.00 94.38 129 LEU A O 1
ATOM 1004 N N . VAL A 1 130 ? 4.266 -3.388 4.995 1.00 92.00 130 VAL A N 1
ATOM 1005 C CA . VAL A 1 130 ? 5.209 -4.504 5.111 1.00 92.00 130 VAL A CA 1
ATOM 1006 C C . VAL A 1 130 ? 5.826 -4.541 6.511 1.00 92.00 130 VAL A C 1
ATOM 1008 O O . VAL A 1 130 ? 5.737 -5.554 7.198 1.00 92.00 130 VAL A O 1
ATOM 1011 N N . GLN A 1 131 ? 6.341 -3.411 7.009 1.00 92.44 131 GLN A N 1
ATOM 1012 C CA . GLN A 1 131 ? 6.965 -3.329 8.339 1.00 92.44 131 GLN A CA 1
ATOM 1013 C C . GLN A 1 131 ? 6.018 -3.704 9.489 1.00 92.44 131 GLN A C 1
ATOM 1015 O O . GLN A 1 131 ? 6.450 -4.245 10.504 1.00 92.44 131 GLN A O 1
ATOM 1020 N N . LYS A 1 132 ? 4.716 -3.419 9.357 1.00 92.31 132 LYS A N 1
ATOM 1021 C CA . LYS A 1 132 ? 3.700 -3.764 10.368 1.00 92.31 132 LYS A CA 1
ATOM 1022 C C . LYS A 1 132 ? 3.059 -5.138 10.154 1.00 92.31 132 LYS A C 1
ATOM 1024 O O . LYS A 1 132 ? 2.182 -5.521 10.934 1.00 92.31 132 LYS A O 1
ATOM 1029 N N . GLY A 1 133 ? 3.479 -5.866 9.119 1.00 90.94 133 GLY A N 1
ATOM 1030 C CA . GLY A 1 133 ? 3.005 -7.213 8.818 1.00 90.94 133 GLY A CA 1
ATOM 1031 C C . GLY A 1 133 ? 1.554 -7.268 8.341 1.00 90.94 133 GLY A C 1
ATOM 1032 O O . GLY A 1 133 ? 0.846 -8.216 8.670 1.00 90.9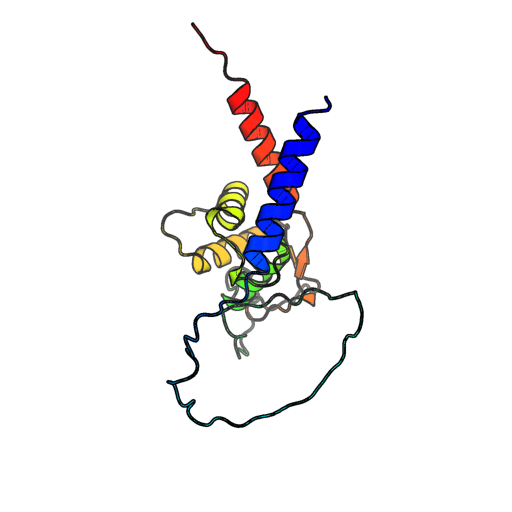4 133 GLY A O 1
ATOM 1033 N N . TYR A 1 134 ? 1.085 -6.248 7.618 1.00 90.56 134 TYR A N 1
ATOM 1034 C CA . TYR A 1 134 ? -0.168 -6.332 6.852 1.00 90.56 134 TYR A CA 1
ATOM 1035 C C . TYR A 1 134 ? 0.049 -7.030 5.516 1.00 90.56 134 TYR A C 1
ATOM 1037 O O . TYR A 1 134 ? -0.821 -7.758 5.042 1.00 90.56 134 TYR A O 1
ATOM 1045 N N . VAL A 1 135 ? 1.220 -6.801 4.927 1.00 91.12 135 VAL A N 1
ATOM 1046 C CA . VAL A 1 135 ? 1.652 -7.398 3.670 1.00 91.12 135 VAL A CA 1
ATOM 1047 C C . VAL A 1 135 ? 2.940 -8.159 3.935 1.00 91.12 135 VAL A C 1
ATOM 1049 O O . VAL A 1 135 ? 3.846 -7.641 4.581 1.00 91.12 135 VAL A O 1
ATOM 1052 N N . GLY A 1 136 ? 2.996 -9.391 3.454 1.00 88.94 136 GLY A N 1
ATOM 1053 C CA . GLY A 1 136 ? 4.200 -10.201 3.408 1.00 88.94 136 GLY A CA 1
ATOM 1054 C C . GLY A 1 136 ? 4.538 -10.554 1.971 1.00 88.94 136 GLY A C 1
ATOM 1055 O O . GLY A 1 136 ? 3.775 -10.268 1.043 1.00 88.94 136 GLY A O 1
ATOM 1056 N N . THR A 1 137 ? 5.677 -11.207 1.804 1.00 87.75 137 THR A N 1
ATOM 1057 C CA . THR A 1 137 ? 6.074 -11.784 0.528 1.00 87.75 137 THR A CA 1
ATOM 1058 C C . THR A 1 137 ? 6.147 -13.296 0.623 1.00 87.75 137 THR A C 1
ATOM 1060 O O . THR A 1 137 ? 6.486 -13.847 1.669 1.00 87.75 137 THR A O 1
ATOM 1063 N N . THR A 1 138 ? 5.802 -13.977 -0.469 1.00 85.50 138 THR A N 1
ATOM 1064 C CA . THR A 1 138 ? 5.847 -15.444 -0.553 1.00 85.50 138 THR A CA 1
ATOM 1065 C C . THR A 1 138 ? 7.270 -15.969 -0.342 1.00 85.50 138 THR A C 1
ATOM 1067 O O . THR A 1 138 ? 7.460 -17.005 0.290 1.00 85.50 138 THR A O 1
ATOM 1070 N N . ASN A 1 139 ? 8.268 -15.224 -0.830 1.00 81.69 139 ASN A N 1
ATOM 1071 C CA . ASN A 1 139 ? 9.684 -15.549 -0.691 1.00 81.69 139 ASN A CA 1
ATOM 1072 C C . ASN A 1 139 ? 10.374 -14.583 0.289 1.00 81.69 139 ASN A C 1
ATOM 1074 O O . ASN A 1 139 ? 10.041 -13.392 0.284 1.00 81.69 139 ASN A O 1
ATOM 1078 N N . PRO A 1 140 ? 11.339 -15.065 1.097 1.00 73.75 140 PRO A N 1
ATOM 1079 C CA . PRO A 1 140 ? 12.109 -14.222 2.012 1.00 73.75 140 PRO A CA 1
ATOM 1080 C C . PRO A 1 140 ? 13.107 -13.304 1.282 1.00 73.75 140 PRO A C 1
ATOM 1082 O O . PRO A 1 140 ? 13.261 -12.155 1.684 1.00 73.75 140 PRO A O 1
ATOM 1085 N N . ASP A 1 141 ? 13.708 -13.766 0.180 1.00 78.56 141 ASP A N 1
ATOM 1086 C CA . ASP A 1 141 ? 14.707 -13.019 -0.605 1.00 78.56 141 ASP A CA 1
ATOM 1087 C C . ASP A 1 141 ? 14.046 -12.267 -1.769 1.00 78.56 141 ASP A C 1
ATOM 1089 O O . ASP A 1 141 ? 14.278 -12.542 -2.948 1.00 78.56 141 ASP A O 1
ATOM 1093 N N . VAL A 1 142 ? 13.119 -11.370 -1.440 1.00 81.69 142 VAL A N 1
ATOM 1094 C CA . VAL A 1 142 ? 12.331 -10.644 -2.440 1.00 81.69 142 VAL A CA 1
ATOM 1095 C C . VAL A 1 142 ? 12.987 -9.312 -2.812 1.00 81.69 142 VAL A C 1
ATOM 1097 O O . VAL A 1 142 ? 13.409 -8.551 -1.945 1.00 81.69 142 VAL A O 1
ATOM 1100 N N . ASN A 1 143 ? 13.026 -8.992 -4.108 1.00 86.00 143 ASN A N 1
ATOM 1101 C CA . ASN A 1 143 ? 13.501 -7.691 -4.572 1.00 86.00 143 ASN A CA 1
ATOM 1102 C C . ASN A 1 143 ? 12.365 -6.659 -4.521 1.00 86.00 143 ASN A C 1
ATOM 1104 O O . ASN A 1 143 ? 11.463 -6.668 -5.363 1.00 86.00 143 ASN A O 1
ATOM 1108 N N . TYR A 1 144 ? 12.436 -5.711 -3.585 1.00 85.94 144 TYR A N 1
ATOM 1109 C CA . TYR A 1 144 ? 11.412 -4.671 -3.444 1.00 85.94 144 TYR A CA 1
ATOM 1110 C C . TYR A 1 144 ? 11.393 -3.662 -4.607 1.00 85.94 144 TYR A C 1
ATOM 1112 O O . TYR A 1 144 ? 10.415 -2.926 -4.766 1.00 85.94 144 TYR A O 1
ATOM 1120 N N . LYS A 1 145 ? 12.403 -3.633 -5.488 1.00 86.81 145 LYS A N 1
ATOM 1121 C CA . LYS A 1 145 ? 12.360 -2.816 -6.716 1.00 86.81 145 LYS A CA 1
ATOM 1122 C C . LYS A 1 145 ? 11.444 -3.402 -7.792 1.00 86.81 145 LYS A C 1
ATOM 1124 O O . LYS A 1 145 ? 10.848 -2.630 -8.544 1.00 86.81 145 LYS A O 1
ATOM 1129 N N . GLU A 1 146 ? 11.284 -4.721 -7.829 1.00 85.75 146 GLU A N 1
ATOM 1130 C CA . GLU A 1 146 ? 10.589 -5.449 -8.898 1.00 85.75 146 GLU A CA 1
ATOM 1131 C C . GLU A 1 146 ? 9.616 -6.489 -8.339 1.00 85.75 146 GLU A C 1
ATOM 1133 O O . GLU A 1 146 ? 9.667 -7.663 -8.699 1.00 85.75 146 GLU A O 1
ATOM 1138 N N . LEU A 1 147 ? 8.708 -6.056 -7.461 1.00 86.69 147 LEU A N 1
ATOM 1139 C CA . LEU A 1 147 ? 7.695 -6.954 -6.916 1.00 86.69 147 LEU A CA 1
ATOM 1140 C C . LEU A 1 147 ? 6.705 -7.391 -7.991 1.00 86.69 147 LEU A C 1
ATOM 1142 O O . LEU A 1 147 ? 6.178 -6.576 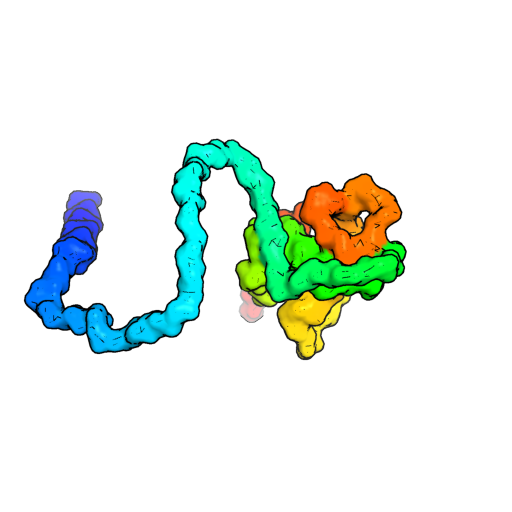-8.753 1.00 86.69 147 LEU A O 1
ATOM 1146 N N . GLU A 1 148 ? 6.406 -8.682 -7.993 1.00 87.31 148 GLU A N 1
ATOM 1147 C CA . GLU A 1 148 ? 5.321 -9.256 -8.778 1.00 87.31 148 GLU A CA 1
ATOM 1148 C C . GLU A 1 148 ? 4.106 -9.491 -7.898 1.00 87.31 148 GLU A C 1
ATOM 1150 O O . GLU A 1 148 ? 4.198 -9.611 -6.675 1.00 87.31 148 GLU A O 1
ATOM 1155 N N . GLN A 1 149 ? 2.931 -9.527 -8.513 1.00 85.62 149 GLN A N 1
ATOM 1156 C CA . GLN A 1 149 ? 1.708 -9.592 -7.738 1.00 85.62 149 GLN A CA 1
ATOM 1157 C C . GLN A 1 149 ? 1.564 -10.935 -7.027 1.00 85.62 149 GLN A C 1
ATOM 1159 O O . GLN A 1 149 ? 1.114 -10.958 -5.884 1.00 85.62 149 GLN A O 1
ATOM 1164 N N . GLU A 1 150 ? 1.962 -12.037 -7.669 1.00 86.38 150 GLU A N 1
ATOM 1165 C CA . GLU A 1 150 ? 1.891 -13.368 -7.059 1.00 86.38 150 GLU A CA 1
ATOM 1166 C C . GLU A 1 150 ? 2.808 -13.500 -5.835 1.00 86.38 150 GLU A C 1
ATOM 1168 O O . GLU A 1 150 ? 2.617 -14.379 -4.994 1.00 86.38 150 GLU A O 1
ATOM 1173 N N . GLN A 1 151 ? 3.802 -12.618 -5.713 1.00 86.31 151 GLN A N 1
ATOM 1174 C CA . GLN A 1 151 ? 4.711 -12.591 -4.575 1.00 86.31 151 GLN A CA 1
ATOM 1175 C C . GLN A 1 151 ? 4.108 -11.877 -3.367 1.00 86.31 151 GLN A C 1
ATOM 1177 O O . GLN A 1 151 ? 4.639 -12.029 -2.273 1.00 86.31 151 GLN A O 1
ATOM 1182 N N . ILE A 1 152 ? 3.038 -11.096 -3.537 1.00 88.56 152 ILE A N 1
ATOM 1183 C CA . ILE A 1 152 ? 2.447 -10.274 -2.480 1.00 88.56 152 ILE A CA 1
ATOM 1184 C C . ILE A 1 152 ? 1.356 -11.070 -1.764 1.00 88.56 152 ILE A C 1
ATOM 1186 O O . ILE A 1 152 ? 0.329 -11.418 -2.346 1.00 88.56 152 ILE A O 1
ATOM 1190 N N . VAL A 1 153 ? 1.537 -11.284 -0.461 1.00 90.12 153 VAL A N 1
ATOM 1191 C CA . VAL A 1 153 ? 0.579 -11.991 0.396 1.00 90.12 153 VAL A CA 1
ATOM 1192 C C . VAL A 1 153 ? -0.035 -11.015 1.393 1.00 90.12 153 VAL A C 1
ATOM 1194 O O . VAL A 1 153 ? 0.669 -10.336 2.140 1.00 90.12 153 VAL A O 1
ATOM 1197 N N . ILE A 1 154 ? -1.366 -10.950 1.437 1.00 91.19 154 ILE A N 1
ATOM 1198 C CA . ILE A 1 154 ? -2.083 -10.169 2.451 1.00 91.19 154 ILE A CA 1
ATOM 1199 C C . ILE A 1 154 ? -2.142 -10.998 3.735 1.00 91.19 154 ILE A C 1
ATOM 1201 O O . ILE A 1 154 ? -2.785 -12.043 3.775 1.00 91.19 154 ILE A O 1
ATOM 1205 N N . LEU A 1 155 ? -1.477 -10.521 4.785 1.00 90.12 155 LEU A N 1
ATOM 1206 C CA . LEU A 1 155 ? -1.443 -11.172 6.097 1.00 90.12 155 LEU A CA 1
ATOM 1207 C C . LEU A 1 155 ? -2.560 -10.672 7.018 1.00 90.12 155 LEU A C 1
ATOM 1209 O O . LEU A 1 155 ? -3.047 -11.420 7.863 1.00 90.12 155 LEU A O 1
ATOM 1213 N N . LYS A 1 156 ? -2.962 -9.404 6.867 1.00 91.38 156 LYS A N 1
ATOM 1214 C CA . LYS A 1 156 ? -4.046 -8.779 7.638 1.00 91.38 156 LYS A CA 1
ATOM 1215 C C . LYS A 1 156 ? -4.917 -7.919 6.739 1.00 91.38 156 LYS A C 1
ATOM 1217 O O . LYS A 1 156 ? -4.402 -7.180 5.897 1.00 91.38 156 LYS A O 1
ATOM 1222 N N . ASP A 1 157 ? -6.228 -7.984 6.946 1.00 89.31 157 ASP A N 1
ATOM 1223 C CA . ASP A 1 157 ? -7.181 -7.205 6.161 1.00 89.31 157 ASP A CA 1
ATOM 1224 C C . ASP A 1 157 ? -7.260 -5.754 6.661 1.00 89.31 157 ASP A C 1
ATOM 1226 O O . ASP A 1 157 ? -7.997 -5.406 7.586 1.00 89.31 157 ASP A O 1
ATOM 1230 N N . LEU A 1 158 ? -6.487 -4.882 6.012 1.00 89.56 158 LEU A N 1
ATOM 1231 C CA . LEU A 1 158 ? -6.496 -3.445 6.282 1.00 89.56 158 LEU A CA 1
ATOM 1232 C C . LEU A 1 158 ? -7.876 -2.813 6.031 1.00 89.56 158 LEU A C 1
ATOM 1234 O O . LEU A 1 158 ? -8.238 -1.834 6.683 1.00 89.56 158 LEU A O 1
ATOM 1238 N N . VAL A 1 159 ? -8.639 -3.324 5.059 1.00 86.12 159 VAL A N 1
ATOM 1239 C CA . VAL A 1 159 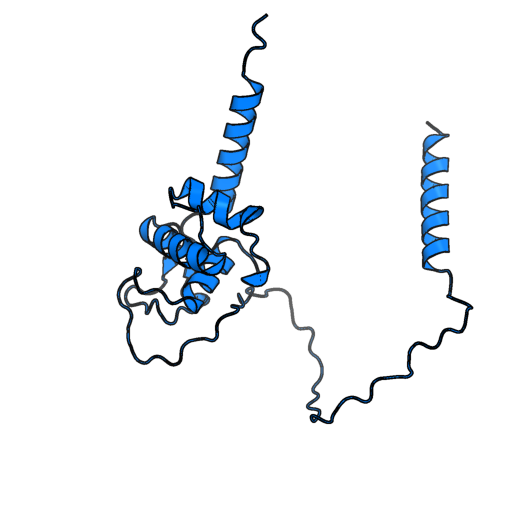? -9.926 -2.736 4.665 1.00 86.12 159 VAL A CA 1
ATOM 1240 C C . VAL A 1 159 ? -10.960 -2.956 5.765 1.00 86.12 159 VAL A C 1
ATOM 1242 O O . VAL A 1 159 ? -11.711 -2.032 6.090 1.00 86.12 159 VAL A O 1
ATOM 1245 N N . GLU A 1 160 ? -10.957 -4.139 6.376 1.00 86.50 160 GLU A N 1
ATOM 1246 C CA . GLU A 1 160 ? -11.801 -4.443 7.532 1.00 86.50 160 GLU A CA 1
ATOM 1247 C C . GLU A 1 160 ? -11.429 -3.587 8.750 1.00 86.50 160 GLU A C 1
ATOM 1249 O O . GLU A 1 160 ? -12.310 -2.972 9.357 1.00 86.50 160 GLU A O 1
ATOM 1254 N N . GLU A 1 161 ? -10.137 -3.450 9.067 1.00 87.44 161 GLU A N 1
ATOM 1255 C CA . GLU A 1 161 ? -9.692 -2.612 10.191 1.00 87.44 161 GLU A CA 1
ATOM 1256 C C . GLU A 1 161 ? -10.105 -1.142 10.021 1.00 87.44 161 GLU A C 1
ATOM 1258 O O . GLU A 1 161 ? -10.608 -0.512 10.958 1.00 87.44 161 GLU A O 1
ATOM 1263 N N . LEU A 1 162 ? -9.981 -0.601 8.805 1.00 87.75 162 LEU A N 1
ATOM 1264 C CA . LEU A 1 162 ? -10.436 0.754 8.492 1.00 87.75 162 LEU A CA 1
ATOM 1265 C C . LEU A 1 162 ? -11.953 0.917 8.638 1.00 87.75 162 LEU A C 1
ATOM 1267 O O . LEU A 1 162 ? -12.426 1.997 9.004 1.00 87.75 162 LEU A O 1
ATOM 1271 N N . HIS A 1 163 ? -12.733 -0.125 8.349 1.00 85.56 163 HIS A N 1
ATOM 1272 C CA . HIS A 1 163 ? -14.178 -0.091 8.549 1.00 85.56 163 HIS A CA 1
ATOM 1273 C C . HIS A 1 163 ? -14.527 -0.035 10.042 1.00 85.56 163 HIS A C 1
ATOM 1275 O O . HIS A 1 163 ? -15.293 0.836 10.462 1.00 85.56 163 HIS A O 1
ATOM 1281 N N . VAL A 1 164 ? -13.891 -0.886 10.853 1.00 86.12 164 VAL A N 1
ATOM 1282 C CA . VAL A 1 164 ? -14.081 -0.932 12.311 1.00 86.12 164 VAL A CA 1
ATOM 1283 C C . VAL A 1 164 ? -13.679 0.389 12.976 1.00 86.12 164 VAL A C 1
ATOM 1285 O O . VAL A 1 164 ? -14.411 0.896 13.828 1.00 86.12 164 VAL A O 1
ATOM 1288 N N . GLU A 1 165 ? -12.552 0.993 12.584 1.00 83.44 165 GLU A N 1
ATOM 1289 C CA . GLU A 1 165 ? -12.143 2.299 13.119 1.00 83.44 165 GLU A CA 1
ATOM 1290 C C . GLU A 1 165 ? -13.138 3.416 12.786 1.00 83.44 165 GLU A C 1
ATOM 1292 O O . GLU A 1 165 ? -13.404 4.287 13.622 1.00 83.44 165 GLU A O 1
ATOM 1297 N N . ASN A 1 166 ? -13.704 3.403 11.577 1.00 82.38 166 ASN A N 1
ATOM 1298 C CA . ASN A 1 166 ? -14.690 4.400 11.175 1.00 82.38 166 ASN A CA 1
ATOM 1299 C C . ASN A 1 166 ? -15.989 4.278 11.982 1.00 82.38 166 ASN A C 1
ATOM 1301 O O . ASN A 1 166 ? -16.523 5.310 12.392 1.00 82.38 166 ASN A O 1
ATOM 1305 N N . ILE A 1 167 ? -16.451 3.054 12.264 1.00 82.44 167 ILE A N 1
ATOM 1306 C CA . ILE A 1 167 ? -17.624 2.807 13.120 1.00 82.44 167 ILE A CA 1
ATOM 1307 C C . ILE A 1 167 ? -17.371 3.342 14.532 1.00 82.44 167 ILE A C 1
ATOM 1309 O O . ILE A 1 167 ? -18.119 4.197 15.002 1.00 82.44 167 ILE A O 1
ATOM 1313 N N . LYS A 1 168 ? -16.258 2.948 15.168 1.00 81.81 168 LYS A N 1
ATOM 1314 C CA . LYS A 1 168 ? -15.897 3.411 16.523 1.00 81.81 168 LYS A CA 1
ATOM 1315 C C . LYS A 1 168 ? -15.847 4.935 16.625 1.00 81.81 168 LYS A C 1
ATOM 1317 O O . LYS A 1 168 ? -16.273 5.522 17.617 1.00 81.81 168 LYS A O 1
ATOM 1322 N N . LYS A 1 169 ? -15.321 5.600 15.592 1.00 79.94 169 LYS A N 1
ATOM 1323 C CA . LYS A 1 169 ? -15.256 7.064 15.552 1.00 79.94 169 LYS A CA 1
ATOM 1324 C C . LYS A 1 169 ? -16.647 7.700 15.453 1.00 79.94 169 LYS A C 1
ATOM 1326 O O . LYS A 1 169 ? -16.865 8.745 16.058 1.00 79.94 169 LYS A O 1
ATOM 1331 N N . GLN A 1 170 ? -17.564 7.110 14.687 1.00 78.06 170 GLN A N 1
ATOM 1332 C CA . GLN A 1 170 ? -18.942 7.597 14.588 1.00 78.06 170 GLN A CA 1
ATOM 1333 C C . GLN A 1 170 ? -19.707 7.396 15.898 1.00 78.06 170 GLN A C 1
ATOM 1335 O O . GLN A 1 170 ? -20.382 8.321 16.343 1.00 78.06 170 GLN A O 1
ATOM 1340 N N . GLU A 1 171 ? -19.530 6.250 16.556 1.00 76.44 171 GLU A N 1
ATOM 1341 C CA . GLU A 1 171 ? -20.124 5.973 17.867 1.00 76.44 171 GLU A CA 1
ATOM 1342 C C . GLU A 1 171 ? -19.666 6.996 18.915 1.00 76.44 171 GLU A C 1
ATOM 1344 O O . GLU A 1 171 ? -20.508 7.632 19.548 1.00 76.44 171 GLU A O 1
ATOM 1349 N N . ALA A 1 172 ? -18.357 7.261 19.008 1.00 75.81 172 ALA A N 1
ATOM 1350 C CA . ALA A 1 172 ? -17.799 8.252 19.934 1.00 75.81 172 ALA A CA 1
ATOM 1351 C C . ALA A 1 172 ? -18.310 9.689 19.693 1.00 75.81 172 ALA A C 1
ATOM 1353 O O . ALA A 1 172 ? -18.417 10.485 20.626 1.00 75.81 172 ALA A O 1
ATOM 1354 N N . LEU A 1 173 ? -18.628 10.037 18.441 1.00 73.56 173 LEU A N 1
ATOM 1355 C CA . LEU A 1 173 ? -19.217 11.335 18.092 1.00 73.56 173 LEU A CA 1
ATOM 1356 C C . LEU A 1 173 ? -20.712 11.395 18.432 1.00 73.56 173 LEU A C 1
ATOM 1358 O O . LEU A 1 173 ? -21.199 12.448 18.834 1.00 73.56 173 LEU A O 1
ATOM 1362 N N . SER A 1 174 ? -21.428 10.277 18.302 1.00 73.31 174 SER A N 1
ATOM 1363 C CA . SER A 1 174 ? -22.857 10.179 18.629 1.00 73.31 174 SER A CA 1
ATOM 1364 C C . SER A 1 174 ? -23.143 10.118 20.135 1.00 73.31 174 SER A C 1
ATOM 1366 O O . SER A 1 174 ? -24.227 10.496 20.565 1.00 73.31 174 SER A O 1
ATOM 1368 N N . SER A 1 175 ? -22.168 9.690 20.944 1.00 64.94 175 SER A N 1
ATOM 1369 C CA . SER A 1 175 ? -22.289 9.557 22.400 1.00 64.94 175 SER A CA 1
ATOM 1370 C C . SER A 1 175 ? -21.886 10.813 23.182 1.00 64.94 175 SER A C 1
ATOM 1372 O O . SER A 1 175 ? -21.795 10.762 24.407 1.00 64.94 175 SER A O 1
ATOM 1374 N N . SER A 1 176 ? -21.602 11.933 22.509 1.00 56.47 176 SER A N 1
ATOM 1375 C CA . SER A 1 176 ? -21.333 13.200 23.198 1.00 56.47 176 SER A CA 1
ATOM 1376 C C . SER A 1 176 ? -22.639 13.723 23.815 1.00 56.47 176 SER A C 1
ATOM 1378 O O . SER A 1 176 ? -23.591 13.961 23.068 1.00 56.47 176 SER A O 1
ATOM 1380 N N . PRO A 1 177 ? -22.733 13.901 25.148 1.00 54.78 177 PRO A N 1
ATOM 1381 C CA . PRO A 1 177 ? -23.938 14.427 25.770 1.00 54.78 177 PRO A CA 1
ATOM 1382 C C . PRO A 1 177 ? -24.167 15.854 25.281 1.00 54.78 177 PRO A C 1
ATOM 1384 O O . PRO A 1 177 ? -23.276 16.699 25.383 1.00 54.78 177 PRO A O 1
ATOM 1387 N N . SER A 1 178 ? -25.371 16.123 24.780 1.00 53.84 178 SER A N 1
ATOM 1388 C CA . SER A 1 178 ? -25.915 17.475 24.674 1.00 53.84 178 SER A CA 1
ATOM 1389 C C . SER A 1 178 ? -26.048 18.035 26.091 1.00 53.84 178 SER A C 1
ATOM 1391 O O . SER A 1 178 ? -27.101 17.924 26.715 1.00 53.84 178 SER A O 1
ATOM 1393 N N . GLY A 1 179 ? -24.944 18.541 26.640 1.00 53.09 179 GLY A N 1
ATOM 1394 C CA . GLY A 1 179 ? -24.937 19.287 27.888 1.00 53.09 179 GLY A CA 1
ATOM 1395 C C . GLY A 1 179 ? -25.610 20.632 27.655 1.00 53.09 179 GLY A C 1
ATOM 1396 O O . GLY A 1 179 ? -25.045 21.480 26.965 1.00 53.09 179 GLY A O 1
ATOM 1397 N N . ASN A 1 180 ? -26.829 20.757 28.181 1.00 42.91 180 ASN A N 1
ATOM 1398 C CA . ASN A 1 180 ? -27.541 22.018 28.384 1.00 42.91 180 ASN A CA 1
ATOM 1399 C C . ASN A 1 180 ? -26.844 22.883 29.436 1.00 42.91 180 ASN A C 1
ATOM 1401 O O . ASN A 1 180 ? -26.294 22.293 30.396 1.00 42.91 180 ASN A O 1
#

Radius of gyration: 24.8 Å; chains: 1; bounding box: 73×40×68 Å

Organism: NCBI:txid46732

Foldseek 3Di:
DVPVVVVVVVVVVVVVVVVPPDPPPPPPPPDDDDDDDDDDDDDDDDPDDPDDPQFEAEPDDQDPDPDFDQDLLPAALRLLLLLQCVLVVHSYSVPDDCVPGLVLLCVVLVHDDPPDDSSRSSSVSSSSCDVVVQKDFPDNRDRSSGDGNNRIDGRDRSVVVSVVVVVVVVVVVVPDDPDD

Secondary structure (DSSP, 8-state):
-HHHHHHHHHHHHHHHHHHT----S------S--PPP------------S-----PBPSSPPP-------SGGG--HHHHHHHHHHHTT-SBGGG--IIIIIHHHHHHTT---TT--HHHHHHHHHHHHHHTTSEEESSSS--TTS--GGGEEE-S-HHHHHHHHHHHHHHHHHT-----

Sequence (180 aa):
ILFILGAIRHHILRWASERNRKISDGYDFEKTRTPAKRAKASSSSDLEDMSQSMIAVTDTSKPESTETADTVEDISNYSAQLVCAVIFRVPTFRNLSVKKHSAPAAKLLKIKTRGQGKYDLAVNVAIALVQKGYVGTTNPDVNYKELEQEQIVILKDLVEELHVENIKKQEALSSSPSGN